Protein AF-F0S155-F1 (afdb_monomer)

pLDDT: mean 78.38, std 12.78, range [37.66, 95.19]

Structure (mmCIF, N/CA/C/O backbone):
data_AF-F0S155-F1
#
_entry.id   AF-F0S155-F1
#
loop_
_atom_site.group_PDB
_atom_site.id
_atom_site.type_symbol
_atom_site.label_atom_id
_atom_site.label_alt_id
_atom_site.label_comp_id
_atom_site.label_asym_id
_atom_site.label_entity_id
_atom_site.label_seq_id
_atom_site.pdbx_PDB_ins_code
_atom_site.Cartn_x
_atom_site.Cartn_y
_atom_site.Cartn_z
_atom_site.occupancy
_atom_site.B_iso_or_equiv
_atom_site.auth_seq_id
_atom_site.auth_comp_id
_atom_site.auth_asym_id
_atom_site.auth_atom_id
_atom_site.pdbx_PDB_model_num
ATOM 1 N N . MET A 1 1 ? 11.564 -24.894 -26.864 1.00 42.56 1 MET A N 1
ATOM 2 C CA . MET A 1 1 ? 12.317 -23.624 -26.993 1.00 42.56 1 MET A CA 1
ATOM 3 C C . MET A 1 1 ? 11.469 -22.533 -26.339 1.00 42.56 1 MET A C 1
ATOM 5 O O . MET A 1 1 ? 10.451 -22.159 -26.887 1.00 42.56 1 MET A O 1
ATOM 9 N N . GLY A 1 2 ? 11.663 -22.171 -25.075 1.00 45.97 2 GLY A N 1
ATOM 10 C CA . GLY A 1 2 ? 12.866 -21.508 -24.573 1.00 45.97 2 GLY A CA 1
ATOM 11 C C . GLY A 1 2 ? 12.619 -19.998 -24.474 1.00 45.97 2 GLY A C 1
ATOM 12 O O . GLY A 1 2 ? 13.274 -19.224 -25.157 1.00 45.97 2 GLY A O 1
ATOM 13 N N . ARG A 1 3 ? 11.629 -19.574 -23.677 1.00 37.66 3 ARG A N 1
ATOM 14 C CA . ARG A 1 3 ? 11.423 -18.168 -23.302 1.00 37.66 3 ARG A CA 1
ATOM 15 C C . ARG A 1 3 ? 11.059 -18.103 -21.821 1.00 37.66 3 ARG A C 1
ATOM 17 O O . ARG A 1 3 ? 9.934 -17.784 -21.463 1.00 37.66 3 ARG A O 1
ATOM 24 N N . ASN A 1 4 ? 12.050 -18.347 -20.964 1.00 44.69 4 ASN A N 1
ATOM 25 C CA . ASN A 1 4 ? 12.098 -17.673 -19.667 1.00 44.69 4 ASN A CA 1
ATOM 26 C C . ASN A 1 4 ? 12.301 -16.180 -19.959 1.00 44.69 4 ASN A C 1
ATOM 28 O O . ASN A 1 4 ? 13.412 -15.656 -19.889 1.00 44.69 4 ASN A O 1
ATOM 32 N N . LYS A 1 5 ? 11.234 -15.501 -20.395 1.00 44.22 5 LYS A N 1
ATOM 33 C CA . LYS A 1 5 ? 11.206 -14.045 -20.427 1.00 44.22 5 LYS A CA 1
ATOM 34 C C . LYS A 1 5 ? 11.249 -13.631 -18.967 1.00 44.22 5 LYS A C 1
ATOM 36 O O . LYS A 1 5 ? 10.292 -13.871 -18.240 1.00 44.22 5 LYS A O 1
ATOM 41 N N . LYS A 1 6 ? 12.387 -13.081 -18.536 1.00 47.12 6 LYS A N 1
ATOM 42 C CA . LYS A 1 6 ? 12.484 -12.296 -17.306 1.00 47.12 6 LYS A CA 1
ATOM 43 C C . LYS A 1 6 ? 11.296 -11.336 -17.316 1.00 47.12 6 LYS A C 1
ATOM 45 O O . LYS A 1 6 ? 11.281 -10.397 -18.101 1.00 47.12 6 LYS A O 1
ATOM 50 N N . GLN A 1 7 ? 10.272 -11.650 -16.536 1.00 56.22 7 GLN A N 1
ATOM 51 C CA . GLN A 1 7 ? 9.115 -10.787 -16.368 1.00 56.22 7 GLN A CA 1
ATOM 52 C C . GLN A 1 7 ? 9.652 -9.473 -15.807 1.00 56.22 7 GLN A C 1
ATOM 54 O O . GLN A 1 7 ? 10.414 -9.517 -14.830 1.00 56.22 7 GLN A O 1
ATOM 59 N N . SER A 1 8 ? 9.365 -8.350 -16.474 1.00 69.69 8 SER A N 1
ATOM 60 C CA . SER A 1 8 ? 9.883 -7.051 -16.046 1.00 69.69 8 SER A CA 1
ATOM 61 C C . SER A 1 8 ? 9.457 -6.816 -14.598 1.00 69.69 8 SER A C 1
ATOM 63 O O . SER A 1 8 ? 8.376 -7.241 -14.188 1.00 69.69 8 SER A O 1
ATOM 65 N N . LEU A 1 9 ? 10.301 -6.172 -13.792 1.00 69.88 9 LEU A N 1
ATOM 66 C CA . LEU A 1 9 ? 9.936 -5.826 -12.413 1.00 69.88 9 LEU A CA 1
ATOM 67 C C . LEU A 1 9 ? 8.631 -5.011 -12.369 1.00 69.88 9 LEU A C 1
ATOM 69 O O . LEU A 1 9 ? 7.837 -5.172 -11.448 1.00 69.88 9 LEU A O 1
ATOM 73 N N . ILE A 1 10 ? 8.376 -4.223 -13.417 1.00 71.25 10 ILE A N 1
ATOM 74 C CA . ILE A 1 10 ? 7.136 -3.468 -13.617 1.00 71.25 10 ILE A CA 1
ATOM 75 C C . ILE A 1 10 ? 5.944 -4.408 -13.871 1.00 71.25 10 ILE A C 1
ATOM 77 O O . ILE A 1 10 ? 4.895 -4.242 -13.254 1.00 71.25 10 ILE A O 1
ATOM 81 N N . ASP A 1 11 ? 6.110 -5.450 -14.695 1.00 75.44 11 ASP A N 1
ATOM 82 C CA . ASP A 1 11 ? 5.061 -6.456 -14.933 1.00 75.44 11 ASP A CA 1
ATOM 83 C C . ASP A 1 11 ? 4.723 -7.228 -13.654 1.00 75.44 11 ASP A C 1
ATOM 85 O O . ASP A 1 11 ? 3.560 -7.523 -13.382 1.00 75.44 11 ASP A O 1
ATOM 89 N N . LYS A 1 12 ? 5.740 -7.550 -12.846 1.00 77.00 12 LYS A N 1
ATOM 90 C CA . LYS A 1 12 ? 5.534 -8.189 -11.542 1.00 77.00 12 LYS A CA 1
ATOM 91 C C . LYS A 1 12 ? 4.765 -7.278 -10.596 1.00 77.00 12 LYS A C 1
ATOM 93 O O . LYS A 1 12 ? 3.830 -7.744 -9.956 1.00 77.00 12 LYS A O 1
ATOM 98 N N . LEU A 1 13 ? 5.133 -5.999 -10.530 1.00 76.06 13 LEU A N 1
ATOM 99 C CA . LEU A 1 13 ? 4.440 -5.021 -9.699 1.00 76.06 13 LEU A CA 1
ATOM 100 C C . LEU A 1 13 ? 2.963 -4.917 -10.090 1.00 76.06 13 LEU A C 1
ATOM 102 O O . LEU A 1 13 ? 2.095 -5.005 -9.226 1.00 76.06 13 LEU A O 1
ATOM 106 N N . ARG A 1 14 ? 2.679 -4.814 -11.390 1.00 75.19 14 ARG A N 1
ATOM 107 C CA . ARG A 1 14 ? 1.315 -4.767 -11.919 1.00 75.19 14 ARG A CA 1
ATOM 108 C C . ARG A 1 14 ? 0.483 -5.970 -11.468 1.00 75.19 14 ARG A C 1
ATOM 110 O O . ARG A 1 14 ? -0.603 -5.787 -10.933 1.00 75.19 14 ARG A O 1
ATOM 117 N N . ILE A 1 15 ? 1.009 -7.186 -11.628 1.00 81.25 15 ILE A N 1
ATOM 118 C CA . ILE A 1 15 ? 0.317 -8.421 -11.226 1.00 81.25 15 ILE A CA 1
ATOM 119 C C . ILE A 1 15 ? 0.054 -8.444 -9.714 1.00 81.25 15 ILE A C 1
ATOM 121 O O . ILE A 1 15 ? -0.986 -8.929 -9.276 1.00 81.25 15 ILE A O 1
ATOM 125 N N . LEU A 1 16 ? 0.978 -7.935 -8.898 1.00 78.62 16 LEU A N 1
ATOM 126 C CA . LEU A 1 16 ? 0.803 -7.886 -7.443 1.00 78.62 16 LEU A CA 1
ATOM 127 C C . LEU A 1 16 ? -0.278 -6.880 -7.024 1.00 78.62 16 LEU A C 1
ATOM 129 O O . LEU A 1 16 ? -1.048 -7.175 -6.114 1.00 78.62 16 LEU A O 1
ATOM 133 N N . ILE A 1 17 ? -0.369 -5.737 -7.712 1.00 74.31 17 ILE A N 1
ATOM 134 C CA . ILE A 1 17 ? -1.439 -4.747 -7.511 1.00 74.31 17 ILE A CA 1
ATOM 135 C C . ILE A 1 17 ? -2.794 -5.333 -7.923 1.00 74.31 17 ILE A C 1
ATOM 137 O O . ILE A 1 17 ? -3.752 -5.232 -7.165 1.00 74.31 17 ILE A O 1
ATOM 141 N N . GLU A 1 18 ? -2.870 -5.979 -9.091 1.00 79.19 18 GLU A N 1
ATOM 142 C CA . GLU A 1 18 ? -4.103 -6.599 -9.602 1.00 79.19 18 GLU A CA 1
ATOM 143 C C . GLU A 1 18 ? -4.620 -7.731 -8.693 1.00 79.19 18 GLU A C 1
ATOM 145 O O . GLU A 1 18 ? -5.825 -7.946 -8.612 1.00 79.19 18 GLU A O 1
ATOM 150 N N . ASN A 1 19 ? -3.727 -8.436 -7.987 1.00 81.25 19 ASN A N 1
ATOM 151 C CA . ASN A 1 19 ? -4.079 -9.525 -7.068 1.00 81.25 19 ASN A CA 1
ATOM 152 C C . ASN A 1 19 ? -4.286 -9.081 -5.610 1.00 81.25 19 ASN A C 1
ATOM 154 O O . ASN A 1 19 ? -4.368 -9.939 -4.730 1.00 81.25 19 ASN A O 1
ATOM 158 N N . ASP A 1 20 ? -4.325 -7.774 -5.327 1.00 70.88 20 ASP A N 1
ATOM 159 C CA . ASP A 1 20 ? -4.428 -7.233 -3.965 1.00 70.88 20 ASP A CA 1
ATOM 160 C C . ASP A 1 20 ? -3.326 -7.749 -2.997 1.00 70.88 20 ASP A C 1
ATOM 162 O O . ASP A 1 20 ? -3.473 -7.692 -1.771 1.00 70.88 20 ASP A O 1
ATOM 166 N N . ASP A 1 21 ? -2.183 -8.223 -3.513 1.00 80.69 21 ASP A N 1
ATOM 167 C CA . ASP A 1 21 ? -1.050 -8.718 -2.716 1.00 80.69 21 ASP A CA 1
ATOM 168 C C . ASP A 1 21 ? -0.105 -7.555 -2.371 1.00 80.69 21 ASP A C 1
ATOM 170 O O . ASP A 1 21 ? 1.024 -7.426 -2.858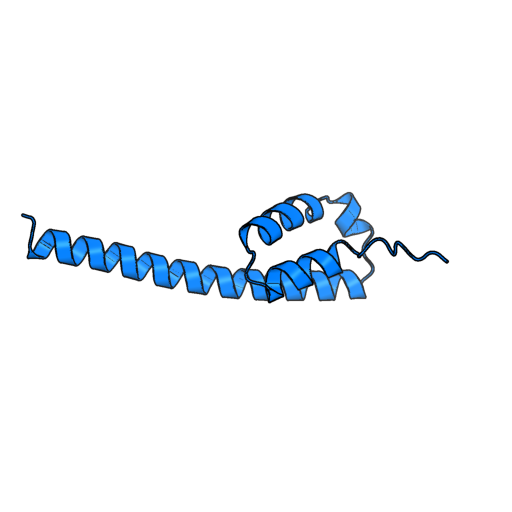 1.00 80.69 21 ASP A O 1
ATOM 174 N N . PHE A 1 22 ? -0.623 -6.646 -1.543 1.00 71.56 22 PHE A N 1
ATOM 175 C CA . PHE A 1 22 ? 0.029 -5.373 -1.226 1.00 71.56 22 PHE A CA 1
ATOM 176 C C . PHE A 1 22 ? 1.338 -5.533 -0.461 1.00 71.56 22 PHE A C 1
ATOM 178 O O . PHE A 1 22 ? 2.230 -4.704 -0.611 1.00 71.56 22 PHE A O 1
ATOM 185 N N . GLU A 1 23 ? 1.476 -6.571 0.361 1.00 76.50 23 GLU A N 1
ATOM 186 C CA . GLU A 1 23 ? 2.700 -6.799 1.130 1.00 76.50 23 GLU A CA 1
ATOM 187 C C . GLU A 1 23 ? 3.866 -7.135 0.197 1.00 76.50 23 GLU A C 1
ATOM 189 O O . GLU A 1 23 ? 4.942 -6.533 0.289 1.00 76.50 23 GLU A O 1
ATOM 194 N N . LYS A 1 24 ? 3.628 -8.014 -0.782 1.00 78.31 24 LYS A N 1
ATOM 195 C CA . LYS A 1 24 ? 4.619 -8.312 -1.818 1.00 78.31 24 LYS A CA 1
ATOM 196 C C . LYS A 1 24 ? 4.813 -7.147 -2.779 1.00 78.31 24 LYS A C 1
ATOM 198 O O . LYS A 1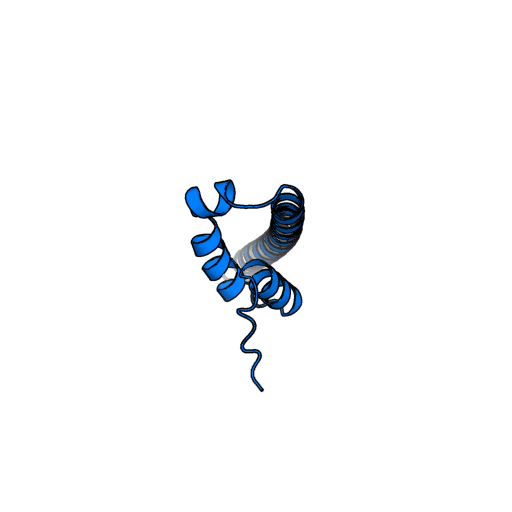 24 ? 5.950 -6.900 -3.178 1.00 78.31 24 LYS A O 1
ATOM 203 N N . ALA A 1 25 ? 3.756 -6.402 -3.114 1.00 75.94 25 ALA A N 1
ATOM 204 C CA . ALA A 1 25 ? 3.888 -5.188 -3.918 1.00 75.94 25 ALA A CA 1
ATOM 205 C C . ALA A 1 25 ? 4.823 -4.184 -3.225 1.00 75.94 25 ALA A C 1
ATOM 207 O O . ALA A 1 25 ? 5.800 -3.750 -3.824 1.00 75.94 25 ALA A O 1
ATOM 208 N N . LEU A 1 26 ? 4.610 -3.894 -1.937 1.00 73.50 26 LEU A N 1
ATOM 209 C CA . LEU A 1 26 ? 5.464 -3.007 -1.137 1.00 73.50 26 LEU A CA 1
ATOM 210 C C . LEU A 1 26 ? 6.912 -3.504 -1.043 1.00 73.50 26 LEU A C 1
ATOM 212 O O . LEU A 1 26 ? 7.846 -2.698 -1.081 1.00 73.50 26 LEU A O 1
ATOM 216 N N . PHE A 1 27 ? 7.115 -4.817 -0.936 1.00 77.94 27 PHE A N 1
ATOM 217 C CA . PHE A 1 27 ? 8.449 -5.411 -0.942 1.00 77.94 27 PHE A CA 1
ATOM 218 C C . PHE A 1 27 ? 9.171 -5.189 -2.2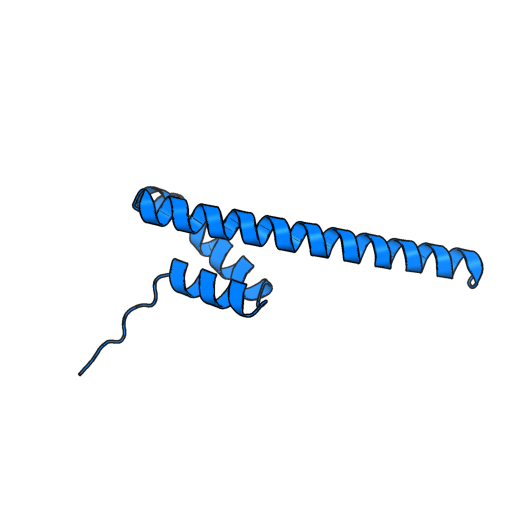77 1.00 77.94 27 PHE A C 1
ATOM 220 O O . PHE A 1 27 ? 10.321 -4.746 -2.288 1.00 77.94 27 PHE A O 1
ATOM 227 N N . GLU A 1 28 ? 8.502 -5.431 -3.404 1.00 75.06 28 GLU A N 1
ATOM 228 C CA . GLU A 1 28 ? 9.083 -5.198 -4.730 1.00 75.06 28 GLU A CA 1
ATOM 229 C C . GLU A 1 28 ? 9.293 -3.698 -5.004 1.00 75.06 28 GLU A C 1
ATOM 231 O O . GLU A 1 28 ? 10.326 -3.323 -5.556 1.00 75.06 28 GLU A O 1
ATOM 236 N N . LEU A 1 29 ? 8.422 -2.810 -4.511 1.00 73.19 29 LEU A N 1
ATOM 237 C CA . LEU A 1 29 ? 8.618 -1.352 -4.596 1.00 73.19 29 LEU A CA 1
ATOM 238 C C . LEU A 1 29 ? 9.894 -0.887 -3.894 1.00 73.19 29 LEU A C 1
ATOM 240 O O . LEU A 1 29 ? 10.619 -0.051 -4.431 1.00 73.19 29 LEU A O 1
ATOM 244 N N . LYS A 1 30 ? 10.216 -1.447 -2.720 1.00 72.19 30 LYS A N 1
ATOM 245 C CA . LYS A 1 30 ? 11.482 -1.138 -2.031 1.00 72.19 30 LYS A CA 1
ATOM 246 C C . LYS A 1 30 ? 12.701 -1.509 -2.871 1.00 72.19 30 LYS A C 1
ATOM 248 O O . LYS A 1 30 ? 13.724 -0.841 -2.775 1.00 72.19 30 LYS A O 1
ATOM 253 N N . ARG A 1 31 ? 12.594 -2.550 -3.701 1.00 69.44 31 ARG A N 1
ATOM 254 C CA . ARG A 1 31 ? 13.661 -2.975 -4.620 1.00 69.44 31 ARG A CA 1
ATOM 255 C C . ARG A 1 31 ? 13.737 -2.093 -5.866 1.00 69.44 31 ARG A C 1
ATOM 257 O O . ARG A 1 31 ? 14.820 -1.949 -6.424 1.00 69.44 31 ARG A O 1
ATOM 264 N N . LEU A 1 32 ? 12.610 -1.509 -6.277 1.00 69.06 32 LEU A N 1
ATOM 265 C CA . LEU A 1 32 ? 12.514 -0.577 -7.405 1.00 69.06 32 LEU A CA 1
ATOM 266 C C . LEU A 1 32 ? 12.977 0.841 -7.061 1.00 69.06 32 LEU A C 1
ATOM 268 O O . LEU A 1 32 ? 13.409 1.563 -7.954 1.00 69.06 32 LEU A O 1
ATOM 272 N N . ASN A 1 33 ? 12.958 1.224 -5.783 1.00 68.19 33 ASN A N 1
ATOM 273 C CA . ASN A 1 33 ? 13.468 2.511 -5.303 1.00 68.19 33 ASN A CA 1
ATOM 274 C C . ASN A 1 33 ? 15.011 2.568 -5.240 1.00 68.19 33 ASN A C 1
ATOM 276 O O . ASN A 1 33 ? 15.591 3.128 -4.312 1.00 68.19 33 ASN A O 1
ATOM 280 N N . ASN A 1 34 ? 15.683 1.940 -6.205 1.00 73.00 34 ASN A N 1
ATOM 281 C CA . ASN A 1 34 ? 17.112 2.097 -6.426 1.00 73.00 34 ASN A CA 1
ATOM 282 C C . ASN A 1 34 ? 17.305 3.236 -7.438 1.00 73.00 34 ASN A C 1
ATOM 284 O O . ASN A 1 34 ? 16.787 3.160 -8.553 1.00 73.00 34 ASN A O 1
ATOM 288 N N . GLU A 1 35 ? 18.043 4.285 -7.070 1.00 67.69 35 GLU A N 1
ATOM 289 C CA . GLU A 1 35 ? 18.292 5.428 -7.958 1.00 67.69 35 GLU A CA 1
ATOM 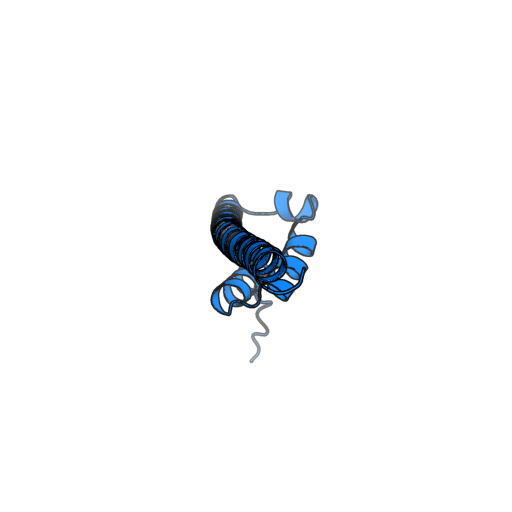290 C C . GLU A 1 35 ? 18.892 5.020 -9.310 1.00 67.69 35 GLU A C 1
ATOM 292 O O . GLU A 1 35 ? 18.561 5.630 -10.326 1.00 67.69 35 GLU A O 1
ATOM 297 N N . GLU A 1 36 ? 19.750 3.996 -9.346 1.00 71.12 36 GLU A N 1
ATOM 298 C CA . GLU A 1 36 ? 20.329 3.496 -10.599 1.00 71.12 36 GLU A CA 1
ATOM 299 C C . GLU A 1 36 ? 19.266 2.866 -11.502 1.00 71.12 36 GLU A C 1
ATOM 301 O O . GLU A 1 36 ? 19.281 3.073 -12.714 1.00 71.12 36 GLU A O 1
ATOM 306 N N . PHE A 1 37 ? 18.302 2.151 -10.914 1.00 74.00 37 PHE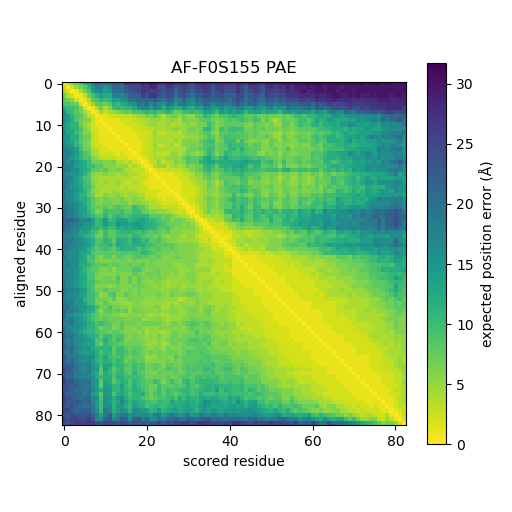 A N 1
ATOM 307 C CA . PHE A 1 37 ? 17.176 1.589 -11.654 1.00 74.00 37 PHE A CA 1
ATOM 308 C C . PHE A 1 37 ? 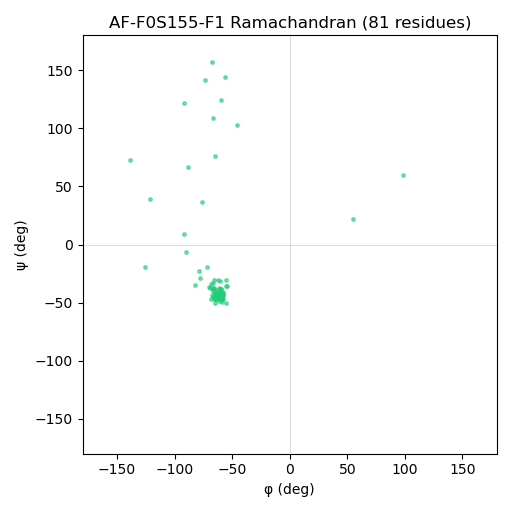16.299 2.702 -12.230 1.00 74.00 37 PHE A C 1
ATOM 310 O O . PHE A 1 37 ? 16.044 2.709 -13.432 1.00 74.00 37 PHE A O 1
ATOM 317 N N . LEU A 1 38 ? 15.907 3.679 -11.407 1.00 75.75 38 LEU A N 1
ATOM 318 C CA . LEU A 1 38 ? 15.060 4.797 -11.835 1.00 75.75 38 LEU A CA 1
ATOM 319 C C . LEU A 1 38 ? 15.708 5.628 -12.952 1.00 75.75 38 LEU A C 1
ATOM 321 O O . LEU A 1 38 ? 15.022 6.024 -13.890 1.00 75.75 38 LEU A O 1
ATOM 325 N N . LYS A 1 39 ? 17.029 5.840 -12.892 1.00 76.94 39 LYS A N 1
ATOM 326 C CA . LYS A 1 39 ? 17.798 6.542 -13.938 1.00 76.94 39 LYS A CA 1
ATOM 327 C C . LYS A 1 39 ? 17.962 5.724 -15.225 1.00 76.94 39 LYS A C 1
ATOM 329 O O . LYS A 1 39 ? 18.258 6.304 -16.264 1.00 76.94 39 LYS A O 1
ATOM 334 N N . SER A 1 40 ? 17.774 4.404 -15.167 1.00 80.06 40 SER A N 1
ATOM 335 C CA . SER A 1 40 ? 17.834 3.512 -16.336 1.00 80.06 40 SER A CA 1
ATOM 336 C C . SER A 1 40 ? 16.492 3.314 -17.049 1.00 80.06 40 SER A C 1
ATOM 338 O O . SER A 1 40 ? 16.455 2.677 -18.102 1.00 80.06 40 SER A O 1
ATOM 340 N N . LEU A 1 41 ? 15.395 3.834 -16.489 1.00 77.94 41 LEU A N 1
ATOM 341 C CA . LEU A 1 41 ? 14.064 3.702 -17.077 1.00 77.94 41 LEU A CA 1
ATOM 342 C C . LEU A 1 41 ? 13.905 4.594 -18.307 1.00 77.94 41 LEU A C 1
ATOM 344 O O . LEU A 1 41 ? 14.345 5.745 -18.331 1.00 77.94 41 LEU A O 1
ATOM 348 N N . SER A 1 42 ? 13.202 4.073 -19.313 1.00 85.19 42 SER A N 1
ATOM 349 C CA . SER A 1 42 ? 12.696 4.903 -20.403 1.00 85.19 42 SER A CA 1
ATOM 350 C C . SER A 1 42 ? 11.613 5.867 -19.884 1.00 85.19 42 SER A C 1
ATOM 352 O O . SER A 1 42 ? 10.973 5.585 -18.864 1.00 85.19 42 SER A O 1
ATOM 354 N N . PRO A 1 43 ? 11.357 6.999 -20.565 1.00 85.56 43 PRO A N 1
ATOM 355 C CA . PRO A 1 43 ? 10.261 7.901 -20.207 1.00 85.56 43 PRO A CA 1
ATOM 356 C C . PRO A 1 43 ? 8.891 7.207 -20.155 1.00 85.56 43 PRO A C 1
ATOM 358 O O . PRO A 1 43 ? 8.056 7.542 -19.312 1.00 85.56 43 PRO A O 1
ATOM 361 N N . GLU A 1 44 ? 8.651 6.238 -21.038 1.00 84.38 44 GLU A N 1
ATOM 362 C CA . GLU A 1 44 ? 7.427 5.438 -21.088 1.00 84.38 44 GLU A CA 1
ATOM 363 C C . GLU A 1 44 ? 7.306 4.518 -19.868 1.00 84.38 44 GLU A C 1
ATOM 365 O O . GLU A 1 44 ? 6.261 4.502 -19.213 1.00 84.38 44 GLU A O 1
ATOM 370 N N . ASP A 1 45 ? 8.383 3.813 -19.513 1.00 80.38 45 ASP A N 1
ATOM 371 C CA . ASP A 1 45 ? 8.408 2.932 -18.342 1.00 80.38 45 ASP A CA 1
ATOM 372 C C . ASP A 1 45 ? 8.292 3.725 -17.037 1.00 80.38 45 ASP A C 1
ATOM 374 O O . ASP A 1 45 ? 7.606 3.298 -16.109 1.00 80.38 45 ASP A O 1
ATOM 378 N N . ALA A 1 46 ? 8.910 4.907 -16.968 1.00 82.75 46 ALA A N 1
ATOM 379 C CA . ALA A 1 46 ? 8.798 5.805 -15.824 1.00 82.75 46 ALA A CA 1
ATOM 380 C C . ALA A 1 46 ? 7.358 6.307 -15.636 1.00 82.75 46 ALA A C 1
ATOM 382 O O . ALA A 1 46 ? 6.858 6.318 -14.510 1.00 82.75 46 ALA A O 1
ATOM 383 N N . LYS A 1 47 ? 6.659 6.661 -16.725 1.00 84.88 47 LYS A N 1
ATOM 384 C CA . LYS A 1 47 ? 5.233 7.033 -16.678 1.00 84.88 47 LYS A CA 1
ATOM 385 C C . LYS A 1 47 ? 4.353 5.873 -16.223 1.00 84.88 47 LYS A C 1
ATOM 387 O O . LYS A 1 47 ? 3.481 6.073 -15.380 1.00 84.88 47 LYS A O 1
ATOM 392 N N . ALA A 1 48 ? 4.583 4.672 -16.754 1.00 82.38 48 ALA A N 1
ATOM 393 C CA . ALA A 1 48 ? 3.841 3.481 -16.345 1.00 82.38 48 ALA A CA 1
ATOM 394 C C . ALA A 1 48 ? 4.059 3.180 -14.856 1.00 82.38 48 ALA A C 1
ATOM 396 O O . ALA A 1 48 ? 3.100 2.982 -14.112 1.00 82.38 48 ALA A O 1
ATOM 397 N N . LEU A 1 49 ? 5.314 3.231 -14.406 1.00 81.88 49 LEU A N 1
ATOM 398 C CA . LEU A 1 49 ? 5.674 3.046 -13.008 1.00 81.88 49 LEU A CA 1
ATOM 399 C C . LEU A 1 49 ? 4.994 4.092 -12.113 1.00 81.88 49 LEU A C 1
ATOM 401 O O . LEU A 1 49 ? 4.387 3.722 -11.112 1.00 81.88 49 LEU A O 1
ATOM 405 N N . MET A 1 50 ? 5.030 5.371 -12.493 1.00 84.06 50 MET A N 1
ATOM 406 C CA . MET A 1 50 ? 4.380 6.456 -11.752 1.00 84.06 50 MET A CA 1
ATOM 407 C C . MET A 1 50 ? 2.867 6.242 -11.617 1.00 84.06 50 MET A C 1
ATOM 409 O O . MET A 1 50 ? 2.342 6.363 -10.513 1.00 84.06 50 MET A O 1
ATOM 413 N N . SER A 1 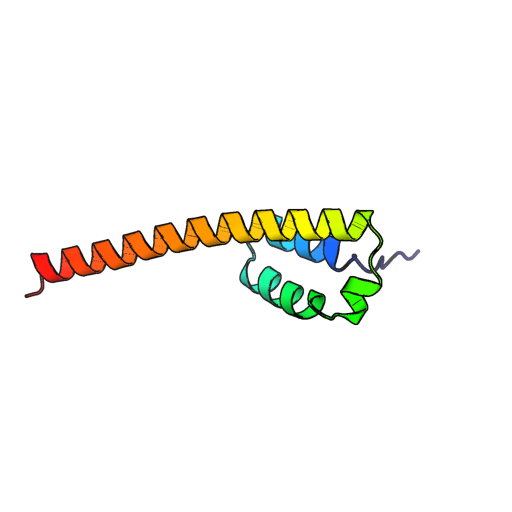51 ? 2.185 5.828 -12.691 1.00 83.94 51 SER A N 1
ATOM 414 C CA . SER A 1 51 ? 0.756 5.484 -12.641 1.00 83.94 51 SER A CA 1
ATOM 415 C C . SER A 1 51 ? 0.475 4.370 -11.627 1.00 83.94 51 SER A C 1
ATOM 417 O O . SER A 1 51 ? -0.466 4.471 -10.844 1.00 83.94 51 SER A O 1
ATOM 419 N N . TYR A 1 52 ? 1.316 3.331 -11.582 1.00 81.50 52 TYR A N 1
ATOM 420 C CA . TYR A 1 52 ? 1.162 2.254 -10.600 1.00 81.50 52 TYR A CA 1
ATOM 421 C C . TYR A 1 52 ? 1.384 2.729 -9.161 1.00 81.50 52 TYR A C 1
ATOM 423 O O . TYR A 1 52 ? 0.680 2.285 -8.253 1.00 81.50 52 TYR A O 1
ATOM 431 N N . PHE A 1 53 ? 2.331 3.644 -8.939 1.00 80.88 53 PHE A N 1
ATOM 432 C CA . PHE A 1 53 ? 2.543 4.264 -7.629 1.00 80.88 53 PHE A CA 1
ATOM 433 C C . PHE A 1 53 ? 1.340 5.104 -7.185 1.00 80.88 53 PHE A C 1
ATOM 435 O O . PHE A 1 53 ? 0.965 5.054 -6.012 1.00 80.88 53 PHE A O 1
ATOM 442 N N . GLU A 1 54 ? 0.723 5.853 -8.097 1.00 85.38 54 GLU A N 1
ATOM 443 C CA . GLU A 1 54 ? -0.470 6.651 -7.801 1.00 85.38 54 GLU A CA 1
ATOM 444 C C . GLU A 1 54 ? -1.669 5.768 -7.438 1.00 85.38 54 GLU A C 1
ATOM 446 O O . GLU A 1 54 ? -2.330 6.018 -6.423 1.00 85.38 54 GLU A O 1
ATOM 451 N N . ASP A 1 55 ? -1.905 4.694 -8.194 1.00 82.81 55 ASP A N 1
ATOM 452 C CA . ASP A 1 55 ? -2.977 3.735 -7.910 1.00 82.81 55 ASP A CA 1
ATOM 453 C C . ASP A 1 55 ? -2.778 3.053 -6.551 1.00 82.81 55 ASP A C 1
ATOM 455 O O . ASP A 1 55 ? -3.698 3.002 -5.726 1.00 82.81 55 ASP A O 1
ATOM 459 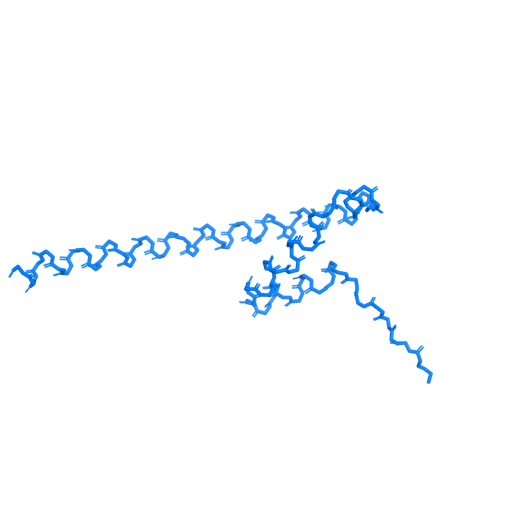N N . LEU A 1 56 ? -1.556 2.598 -6.267 1.00 79.94 56 LEU A N 1
ATOM 460 C CA . LEU A 1 56 ? -1.191 2.031 -4.969 1.00 79.94 56 LEU A CA 1
ATOM 461 C C . LEU A 1 56 ? -1.408 3.023 -3.827 1.00 79.94 56 LEU A C 1
ATOM 463 O O . LEU A 1 56 ? -2.007 2.668 -2.810 1.00 79.94 56 LEU A O 1
ATOM 467 N N . SER A 1 57 ? -0.949 4.264 -3.995 1.00 83.69 57 SER A N 1
ATOM 468 C CA . SER A 1 57 ? -1.119 5.328 -3.005 1.00 83.69 57 SER A CA 1
ATOM 469 C C . SER A 1 57 ? -2.600 5.559 -2.700 1.00 83.69 57 SER A C 1
ATOM 471 O O . SER A 1 57 ? -3.015 5.534 -1.538 1.00 83.69 57 SER A O 1
ATOM 473 N N . ARG A 1 58 ? -3.434 5.658 -3.741 1.00 86.56 58 ARG A N 1
ATOM 474 C CA . ARG A 1 58 ? -4.884 5.835 -3.607 1.00 86.56 58 ARG A CA 1
ATOM 475 C C . ARG A 1 58 ? -5.545 4.683 -2.851 1.00 86.56 58 ARG A C 1
ATOM 477 O O . ARG A 1 58 ? -6.389 4.924 -1.981 1.00 86.56 58 ARG A O 1
ATOM 484 N N . ILE A 1 59 ? -5.182 3.440 -3.166 1.00 82.75 59 ILE A N 1
ATOM 485 C CA . ILE A 1 59 ? -5.723 2.260 -2.481 1.00 82.75 59 ILE A CA 1
ATOM 486 C C . ILE A 1 59 ? -5.304 2.255 -1.006 1.00 82.75 59 ILE A C 1
ATOM 488 O O . ILE A 1 59 ? -6.144 2.034 -0.128 1.00 82.75 59 ILE A O 1
ATOM 492 N N . LEU A 1 60 ? -4.034 2.548 -0.715 1.00 82.06 60 LEU A N 1
ATOM 493 C CA . LEU A 1 60 ? -3.520 2.612 0.654 1.00 82.06 60 LEU A CA 1
ATOM 494 C C . LEU A 1 60 ? -4.219 3.698 1.474 1.00 82.06 60 LEU A C 1
ATOM 496 O O . LEU A 1 60 ? -4.641 3.421 2.596 1.00 82.06 60 LEU A O 1
ATOM 500 N N . SER A 1 61 ? -4.439 4.887 0.908 1.00 87.12 61 SER A N 1
ATOM 501 C CA . SER A 1 61 ? -5.199 5.951 1.577 1.00 87.12 61 SER A CA 1
ATOM 502 C C . SER A 1 61 ? -6.629 5.520 1.912 1.00 87.12 61 SER A C 1
ATOM 504 O O . SER A 1 61 ? -7.142 5.840 2.986 1.00 87.12 61 SER A O 1
ATOM 506 N N . LYS A 1 62 ? -7.287 4.753 1.031 1.00 88.69 62 LYS A N 1
ATOM 507 C CA . LYS A 1 62 ? -8.627 4.218 1.311 1.00 88.69 62 LYS A CA 1
ATOM 508 C C . LYS A 1 62 ? -8.603 3.221 2.475 1.00 88.69 62 LYS A C 1
ATOM 510 O O . LYS A 1 62 ? -9.418 3.347 3.390 1.00 88.69 62 LYS A O 1
ATOM 515 N N . LYS A 1 63 ? -7.650 2.282 2.474 1.00 84.88 63 LYS A N 1
ATOM 516 C CA . LYS A 1 63 ? -7.477 1.300 3.561 1.00 84.88 63 LYS A CA 1
ATOM 517 C C . LYS A 1 63 ? -7.153 1.972 4.896 1.00 84.88 63 LYS A C 1
ATOM 519 O O . LYS A 1 63 ? -7.712 1.598 5.924 1.00 84.88 63 LYS A O 1
ATOM 524 N N . GLU A 1 64 ? -6.306 2.999 4.891 1.00 89.69 64 GLU A N 1
ATOM 525 C CA . GLU A 1 64 ? -5.992 3.791 6.085 1.00 89.69 64 GLU A CA 1
ATOM 526 C C . GLU A 1 64 ? -7.260 4.411 6.695 1.00 89.69 64 GLU A C 1
ATOM 528 O O . GLU A 1 64 ? -7.464 4.382 7.911 1.00 89.69 64 GLU A O 1
ATOM 533 N N . LEU A 1 65 ? -8.143 4.943 5.851 1.00 92.75 65 LEU A N 1
ATOM 534 C CA . LEU A 1 65 ? -9.387 5.573 6.281 1.00 92.75 65 LEU A CA 1
ATOM 535 C C . LEU A 1 65 ? -10.357 4.551 6.897 1.00 92.75 65 LEU A C 1
ATOM 537 O O . LEU A 1 65 ? -10.987 4.831 7.920 1.00 92.75 65 LEU A O 1
ATOM 541 N N . GLU A 1 66 ? -10.445 3.350 6.325 1.00 92.06 66 GLU A N 1
ATOM 542 C CA . GLU A 1 66 ? -11.220 2.236 6.888 1.00 92.06 66 GLU A CA 1
ATOM 543 C C . GLU A 1 66 ? -10.667 1.784 8.248 1.00 92.06 66 GLU A C 1
ATOM 545 O O . GLU A 1 66 ? -11.430 1.652 9.210 1.00 92.06 66 GLU A O 1
ATOM 550 N N . LEU A 1 67 ? -9.345 1.650 8.380 1.00 93.00 67 LEU A N 1
ATOM 551 C CA . LEU A 1 67 ? -8.700 1.316 9.654 1.00 93.00 67 LEU A CA 1
ATOM 552 C C . LEU A 1 67 ? -8.959 2.382 10.725 1.00 93.00 67 LEU A C 1
ATOM 554 O O . LEU A 1 67 ? -9.298 2.044 11.861 1.00 93.00 67 LEU A O 1
ATOM 558 N N . LYS A 1 68 ? -8.877 3.671 10.372 1.00 94.38 68 LYS A N 1
ATOM 559 C CA . LYS A 1 68 ? -9.209 4.775 11.290 1.00 94.38 68 LYS A CA 1
ATOM 560 C C . LYS A 1 68 ? -10.647 4.677 11.801 1.00 94.38 68 LYS A C 1
ATOM 562 O O . LYS A 1 68 ? -10.877 4.883 12.993 1.00 94.38 68 LYS A O 1
ATOM 567 N N . LYS A 1 69 ? -11.605 4.313 10.939 1.00 95.19 69 LYS A N 1
ATOM 568 C CA . LYS A 1 69 ? -13.004 4.085 11.346 1.00 95.19 69 LYS A CA 1
ATOM 569 C C . LYS A 1 69 ? -13.128 2.922 12.327 1.00 95.19 69 LYS A C 1
ATOM 571 O O . LYS A 1 69 ? -13.798 3.071 13.344 1.00 95.19 69 LYS A O 1
ATOM 576 N N . ILE A 1 70 ? -12.459 1.798 12.066 1.00 94.06 70 ILE A N 1
ATOM 577 C CA . ILE A 1 70 ? -12.466 0.636 12.970 1.00 94.06 70 ILE A CA 1
ATOM 578 C C . ILE A 1 70 ? -11.901 1.021 14.342 1.00 94.06 70 ILE A C 1
ATOM 580 O O . ILE A 1 70 ? -12.541 0.769 15.359 1.00 94.06 70 ILE A O 1
ATOM 584 N N . ILE A 1 71 ? -10.752 1.704 14.380 1.00 93.81 71 ILE A N 1
ATOM 585 C CA . ILE A 1 71 ? -10.137 2.182 15.629 1.00 93.81 71 ILE A CA 1
ATOM 586 C C . ILE A 1 71 ? -11.098 3.098 16.395 1.00 93.81 71 ILE A C 1
ATOM 588 O O . ILE A 1 71 ? -11.240 2.965 17.613 1.00 93.81 71 ILE A O 1
ATOM 592 N N . GLN A 1 72 ? -11.770 4.019 15.700 1.00 94.56 72 GLN A N 1
ATOM 593 C CA . GLN A 1 72 ? -12.734 4.916 16.329 1.00 94.56 72 GLN A CA 1
ATOM 594 C C . GLN A 1 72 ? -13.948 4.158 16.878 1.00 94.56 72 GLN A C 1
ATOM 596 O O . GLN A 1 72 ? -14.367 4.416 18.005 1.00 94.56 72 GLN A O 1
ATOM 601 N N . ASN A 1 73 ? -14.473 3.182 16.137 1.00 94.31 73 ASN A N 1
ATOM 602 C CA . ASN A 1 73 ? -15.574 2.3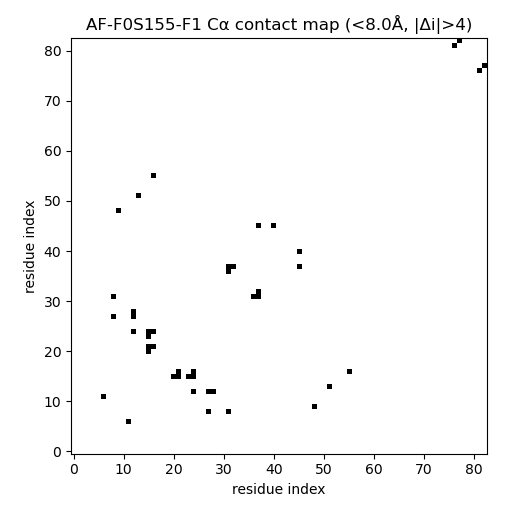39 16.597 1.00 94.31 73 ASN A CA 1
ATOM 603 C C . ASN A 1 73 ? -15.189 1.547 17.850 1.00 94.31 73 ASN A C 1
ATOM 605 O O . ASN A 1 73 ? -15.961 1.508 18.805 1.00 94.31 73 ASN A O 1
ATOM 609 N N . THR A 1 74 ? -13.974 0.998 17.902 1.00 93.44 74 THR A N 1
ATOM 610 C CA . THR A 1 74 ? -13.459 0.309 19.094 1.00 93.44 74 THR A CA 1
ATOM 611 C C . THR A 1 74 ? -13.407 1.240 20.306 1.00 93.44 74 THR A C 1
ATOM 613 O O . THR A 1 74 ? -13.819 0.848 21.399 1.00 93.44 74 THR A O 1
ATOM 616 N N . LYS A 1 75 ? -12.958 2.492 20.130 1.00 93.69 75 LYS A N 1
ATOM 617 C CA . LYS A 1 75 ? -12.976 3.503 21.204 1.00 93.69 75 LYS A CA 1
ATOM 618 C C . LYS A 1 75 ? -14.399 3.803 21.674 1.00 93.69 75 LYS A C 1
ATOM 620 O O . LYS A 1 75 ? -14.636 3.845 22.880 1.00 93.69 75 LYS A O 1
ATOM 625 N N . ASN A 1 76 ? -15.335 3.963 20.738 1.00 93.19 76 ASN A N 1
ATOM 626 C CA . ASN A 1 76 ? -16.739 4.234 21.045 1.00 93.19 76 ASN A CA 1
ATOM 627 C C . ASN A 1 76 ? -17.367 3.076 21.839 1.00 93.19 76 ASN A C 1
ATOM 629 O O . ASN A 1 76 ? -17.984 3.315 22.872 1.00 93.19 76 ASN A O 1
ATOM 633 N N . ILE A 1 77 ? -17.146 1.826 21.413 1.00 92.00 77 ILE A N 1
ATOM 634 C CA . ILE A 1 77 ? -17.638 0.624 22.108 1.00 92.00 77 ILE A CA 1
ATOM 635 C C . ILE A 1 77 ? -17.052 0.541 23.520 1.00 92.00 77 ILE A C 1
ATOM 637 O O . ILE A 1 77 ? -17.799 0.366 24.481 1.00 92.00 77 ILE A O 1
ATOM 641 N N . LYS A 1 78 ? -15.731 0.716 23.666 1.00 92.75 78 LYS A N 1
ATOM 642 C CA . LYS A 1 78 ? -15.071 0.682 24.978 1.00 92.75 78 LYS A CA 1
ATOM 643 C C . LYS A 1 78 ? -15.650 1.740 25.919 1.00 92.75 78 LYS A C 1
ATOM 645 O O . LYS A 1 78 ? -15.951 1.430 27.065 1.00 92.75 78 LYS A O 1
ATOM 650 N N . SER A 1 79 ? -15.852 2.962 25.423 1.00 91.69 79 SER A N 1
ATOM 651 C CA . SER A 1 79 ? -16.436 4.051 26.211 1.00 91.69 79 SER A CA 1
ATOM 652 C C . SER A 1 79 ? -17.898 3.808 26.593 1.00 91.69 79 SER A C 1
ATOM 654 O O . SER A 1 79 ? -18.323 4.290 27.640 1.00 91.69 79 SER A O 1
ATOM 656 N N . ALA A 1 80 ? -18.669 3.134 25.738 1.00 90.12 80 ALA A N 1
ATOM 657 C CA . ALA A 1 80 ? -20.097 2.910 25.944 1.00 90.12 80 ALA A CA 1
ATOM 658 C C . ALA A 1 80 ? -20.394 1.720 26.870 1.00 90.12 80 ALA A C 1
ATOM 660 O O . ALA A 1 80 ? -21.358 1.780 27.627 1.00 90.12 80 ALA A O 1
ATOM 661 N N . TYR A 1 81 ? -19.581 0.659 26.821 1.00 85.38 81 TYR A N 1
ATOM 662 C CA . TYR A 1 81 ? -19.932 -0.628 27.440 1.00 85.38 81 TYR A CA 1
ATOM 663 C C . TYR A 1 81 ? -18.900 -1.192 28.419 1.00 85.38 81 TYR A C 1
ATOM 665 O O . TYR A 1 81 ? -19.250 -2.065 29.205 1.00 85.38 81 TYR A O 1
ATOM 673 N N . LEU A 1 82 ? -17.642 -0.744 28.377 1.00 82.31 82 LEU A N 1
ATOM 674 C CA . LEU A 1 82 ? -16.536 -1.372 29.115 1.00 82.31 82 LEU A CA 1
ATOM 675 C C . LEU A 1 82 ? -15.850 -0.392 30.079 1.00 82.31 82 LEU A C 1
ATOM 677 O O . LEU A 1 82 ? -14.622 -0.378 30.161 1.00 82.31 82 LEU A O 1
ATOM 681 N N . ARG A 1 83 ? -16.639 0.463 30.743 1.00 59.19 83 ARG A N 1
ATOM 682 C CA . ARG A 1 83 ? -16.139 1.398 31.761 1.00 59.19 83 ARG A CA 1
ATOM 683 C C . ARG A 1 83 ? -15.508 0.669 32.941 1.00 59.19 83 ARG A C 1
ATOM 685 O O . ARG A 1 83 ? -16.150 -0.279 33.440 1.00 59.19 83 ARG A O 1
#

Sequence (83 aa):
MGRNKKQSLIDKLRILIENDDFEKALFELKRLNNEEFLKSLSPEDAKALMSYFEDLSRILSKKELELKKIIQNTKNIKSAYLR

Radius of gyration: 18.9 Å; Cα contacts (8 Å, |Δi|>4): 22; chains: 1; bounding box: 40×32×59 Å

Organism: Desulfurobacterium thermolithotrophum (strain DSM 11699 / BSA) (NCBI:txid868864)

Solvent-accessible surface area (backbone atoms only — not comparable to full-atom values): 4873 Å² total; per-residue (Å²): 139,88,74,89,66,78,72,47,72,64,57,52,41,49,52,24,59,77,66,70,37,55,69,61,29,54,55,52,49,63,67,56,72,35,68,68,55,60,73,67,49,51,76,67,56,47,50,54,51,48,52,54,52,51,53,51,50,53,53,51,56,51,52,51,53,53,50,52,51,52,55,49,50,54,52,51,49,40,70,74,74,63,118

Secondary structure (DSSP, 8-state):
--------HHHHHHHHHHTT-HHHHHHHHHHH--HHHHHHS-HHHHHHHHHHHHHHHHHHHHHHHHHHHHHHHHHHHHHHH--

Foldseek 3Di:
DDDPPPQPLLNVLVVCVVVVVVVVNVVSVVVCPDPVNQVPDDPVRNVSVVVSVVSSVVVVVVVVVVVVVVVVVVVVCCVPPVD

Mean predicted aligned error: 9.36 Å